Protein AF-A0A5S3Y0D6-F1 (afdb_monomer)

Radius of gyration: 19.17 Å; Cα contacts (8 Å, |Δi|>4): 127; chains: 1; bounding box: 37×31×52 Å

Foldseek 3Di:
DPQWPPKDKDKDWDWDAPDDPVPDDPQRIWIKIKMKIAKTFGDDDDPVVVVVVCVVVCVVPVPDDPDDPPVVVNPTGIDGMDMDMDTDDD

Sequence (90 aa):
TSTIKDSKASIGYQLQWNGAPYAVNMQSFAGEVTWELGEGHLAEISDQGARVFSLLSLDSLVRKLKLDFRDVFSKGFFYNKMQGSVQLEK

Secondary structure (DSSP, 8-state):
--SEES--EEEEEEEE-SS-TTS--TTS-EEEEEEEE-SEEE----HHHHHHHHHHHHTTTTTS--S-GGGTGGG-EEES-EEEEEEE--

Mean predicted aligned error: 11.84 Å

InterPro domains:
  IPR011836 YhdP [PTHR38690] (2-89)
  IPR025263 YhdP, central domain [PF13116] (1-89)

Organism: NCBI:txid151081

pLDDT: mean 76.62, std 17.17, range [47.16, 97.25]

Solvent-accessible surface area (backbone atoms only — not comparable to full-atom values): 5520 Å² total; per-residue (Å²): 129,77,44,68,42,83,46,56,76,48,77,49,75,48,78,47,50,65,72,55,98,85,48,81,31,77,89,53,36,33,38,44,38,37,40,38,31,42,46,28,32,35,47,79,66,58,78,73,64,48,51,59,57,45,56,67,58,35,78,81,47,71,91,75,70,97,63,81,68,74,74,67,67,78,76,39,53,74,46,67,66,48,73,54,75,45,81,43,74,117

Structure (mmCIF, N/CA/C/O backbone):
data_AF-A0A5S3Y0D6-F1
#
_entry.id   AF-A0A5S3Y0D6-F1
#
loop_
_atom_site.group_PDB
_atom_site.id
_atom_site.type_symbol
_atom_site.label_atom_id
_atom_site.label_alt_id
_atom_site.label_comp_id
_atom_site.label_asym_id
_atom_site.label_entity_id
_atom_site.label_seq_id
_atom_site.pdbx_PDB_ins_code
_atom_site.Cartn_x
_atom_site.Cartn_y
_atom_site.Cartn_z
_atom_site.occupancy
_atom_site.B_iso_or_equiv
_atom_site.auth_s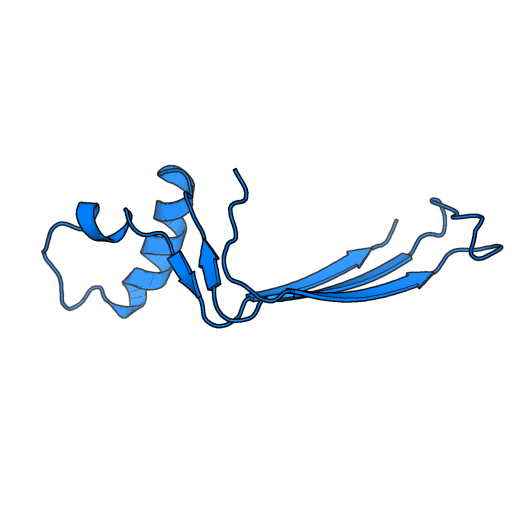eq_id
_atom_site.auth_comp_id
_atom_site.auth_asym_id
_atom_site.auth_atom_id
_atom_site.pdbx_PDB_model_num
ATOM 1 N N . THR A 1 1 ? 2.680 -9.886 13.001 1.00 47.16 1 THR A N 1
ATOM 2 C CA . THR A 1 1 ? 1.204 -9.876 12.918 1.00 47.16 1 THR A CA 1
ATOM 3 C C . THR A 1 1 ? 0.817 -8.973 11.762 1.00 47.16 1 THR A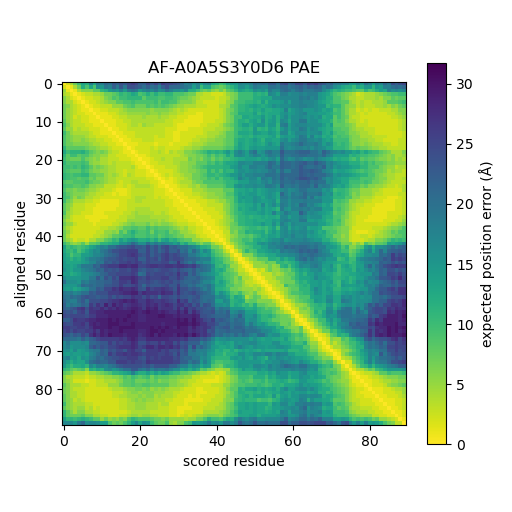 C 1
ATOM 5 O O . THR A 1 1 ? 1.440 -7.933 11.612 1.00 47.16 1 THR A O 1
ATOM 8 N N . SER A 1 2 ? -0.096 -9.385 10.872 1.00 55.38 2 SER A N 1
ATOM 9 C CA . SER A 1 2 ? -0.543 -8.501 9.778 1.00 55.38 2 SER A CA 1
ATOM 10 C C . SER A 1 2 ? -1.332 -7.342 10.378 1.00 55.38 2 SER A C 1
ATOM 12 O O . SER A 1 2 ? -2.364 -7.579 11.007 1.00 55.38 2 SER A O 1
ATOM 14 N N . THR A 1 3 ? -0.830 -6.119 10.210 1.00 73.62 3 THR A N 1
ATOM 15 C CA . THR A 1 3 ? -1.422 -4.902 10.779 1.00 73.62 3 THR A CA 1
ATOM 16 C C . THR A 1 3 ? -2.745 -4.544 10.109 1.00 73.62 3 THR A C 1
ATOM 18 O O . THR A 1 3 ? -3.520 -3.814 10.700 1.00 73.62 3 THR A O 1
ATOM 21 N N . ILE A 1 4 ? -3.047 -5.069 8.916 1.00 82.56 4 ILE A N 1
ATOM 22 C CA . ILE A 1 4 ? -4.297 -4.811 8.186 1.00 82.56 4 ILE A CA 1
ATOM 23 C C . ILE A 1 4 ? -5.106 -6.107 8.080 1.00 82.56 4 ILE A C 1
ATOM 25 O O . ILE A 1 4 ? -4.559 -7.153 7.710 1.00 82.56 4 ILE A O 1
ATOM 29 N N . LYS A 1 5 ? -6.400 -6.033 8.405 1.00 83.06 5 LYS A N 1
ATOM 30 C CA . LYS A 1 5 ? -7.352 -7.149 8.369 1.00 83.06 5 LYS A CA 1
ATOM 31 C C . LYS A 1 5 ? -8.683 -6.735 7.746 1.00 83.06 5 LYS A C 1
ATOM 33 O O . LYS A 1 5 ? -9.043 -5.558 7.746 1.00 83.06 5 LYS A O 1
ATOM 38 N N . ASP A 1 6 ? -9.383 -7.735 7.215 1.00 85.81 6 ASP A N 1
ATOM 39 C CA . ASP A 1 6 ? -10.728 -7.644 6.633 1.00 85.81 6 ASP A CA 1
ATOM 40 C C . ASP A 1 6 ? -10.900 -6.579 5.542 1.00 85.81 6 ASP A C 1
ATOM 42 O O . ASP A 1 6 ? -12.014 -6.140 5.289 1.00 85.81 6 ASP A O 1
ATOM 46 N N . SER A 1 7 ? -9.809 -6.204 4.864 1.00 89.69 7 SER A N 1
ATOM 47 C CA . SER A 1 7 ? -9.827 -5.242 3.763 1.00 89.69 7 SER A CA 1
ATOM 48 C C . SER A 1 7 ? -9.548 -5.894 2.421 1.00 89.69 7 SER A C 1
ATOM 50 O O . SER A 1 7 ? -8.616 -6.689 2.272 1.00 89.69 7 SER A O 1
ATOM 52 N N . LYS A 1 8 ? -10.349 -5.524 1.418 1.00 91.75 8 LYS A N 1
ATOM 53 C CA . LYS A 1 8 ? -10.084 -5.861 0.018 1.00 91.75 8 LYS A CA 1
ATOM 54 C C . LYS A 1 8 ? -8.986 -4.951 -0.515 1.00 91.75 8 LYS A C 1
ATOM 56 O O . LYS A 1 8 ? -9.150 -3.736 -0.508 1.00 91.75 8 LYS A O 1
ATOM 61 N N . ALA A 1 9 ? -7.916 -5.547 -1.027 1.00 93.31 9 ALA A N 1
ATOM 62 C CA . ALA A 1 9 ? -6.814 -4.823 -1.642 1.00 93.31 9 ALA A CA 1
ATOM 63 C C . ALA A 1 9 ? -6.887 -4.895 -3.172 1.00 93.31 9 ALA A C 1
ATOM 65 O O . ALA A 1 9 ? -7.040 -5.975 -3.740 1.00 93.31 9 ALA A O 1
ATOM 66 N N . SER A 1 10 ? -6.739 -3.746 -3.824 1.00 95.81 10 SER A N 1
ATOM 67 C CA . SER A 1 10 ? -6.496 -3.610 -5.260 1.00 95.81 10 SER A CA 1
ATOM 68 C C . SER A 1 10 ? -5.150 -2.928 -5.456 1.00 95.81 10 SER A C 1
ATOM 70 O O . SER A 1 10 ? -4.883 -1.902 -4.836 1.00 95.81 10 SER A O 1
ATOM 72 N N . ILE A 1 11 ? -4.290 -3.502 -6.294 1.00 95.81 11 ILE A N 1
ATOM 73 C CA . ILE A 1 11 ? -2.948 -2.976 -6.560 1.00 95.81 11 ILE A CA 1
ATOM 74 C C . ILE A 1 11 ? -2.792 -2.843 -8.071 1.00 95.81 11 ILE A C 1
ATOM 76 O O . ILE A 1 11 ? -2.957 -3.821 -8.800 1.00 95.81 11 ILE A O 1
ATOM 80 N N . GLY A 1 12 ? -2.491 -1.631 -8.526 1.00 96.75 12 GLY A N 1
ATOM 81 C CA . GLY A 1 12 ? -2.122 -1.322 -9.900 1.00 96.75 12 GLY A CA 1
ATOM 82 C C . GLY A 1 12 ? -0.620 -1.085 -9.993 1.00 96.75 12 GLY A C 1
ATOM 83 O O . GLY A 1 12 ? -0.016 -0.508 -9.093 1.00 96.75 12 GLY A O 1
ATOM 84 N N . TYR A 1 13 ? 0.002 -1.535 -11.076 1.00 95.12 13 TYR A N 1
ATOM 85 C CA . TYR A 1 13 ? 1.417 -1.290 -11.319 1.00 95.12 13 TYR A CA 1
ATOM 86 C C . TYR A 1 13 ? 1.661 -1.052 -12.802 1.00 95.12 13 TYR A C 1
ATOM 88 O O . TYR A 1 13 ? 1.127 -1.754 -13.660 1.00 95.12 13 TYR A O 1
ATOM 96 N N . GLN A 1 14 ? 2.505 -0.073 -13.094 1.00 94.75 14 GLN A N 1
ATOM 97 C CA . GLN A 1 14 ? 3.016 0.193 -14.425 1.00 94.75 14 GLN A CA 1
ATOM 98 C C . GLN A 1 14 ? 4.528 0.289 -14.318 1.00 94.75 14 GLN A C 1
ATOM 100 O O . GLN A 1 14 ? 5.058 1.249 -13.771 1.00 94.75 14 GLN A O 1
ATOM 105 N N . LEU A 1 15 ? 5.215 -0.744 -14.797 1.00 94.06 15 LEU A N 1
ATOM 106 C CA . LEU A 1 15 ? 6.657 -0.899 -14.645 1.00 94.06 15 LEU A CA 1
ATOM 107 C C . LEU A 1 15 ? 7.321 -0.920 -16.018 1.00 94.06 15 LEU A C 1
ATOM 109 O O . LEU A 1 15 ? 6.793 -1.518 -16.957 1.00 94.06 15 LEU A O 1
ATOM 113 N N . GLN A 1 16 ? 8.490 -0.300 -16.117 1.00 93.06 16 GLN A N 1
ATOM 114 C CA . GLN A 1 16 ? 9.299 -0.266 -17.326 1.00 93.06 16 GLN A CA 1
ATOM 115 C C . GLN A 1 16 ? 10.778 -0.476 -17.003 1.00 93.06 16 GLN A C 1
ATOM 117 O O . GLN A 1 16 ? 11.283 -0.039 -15.970 1.00 93.06 16 GLN A O 1
ATOM 122 N N . TRP A 1 17 ? 11.472 -1.160 -17.906 1.00 95.31 17 TRP A N 1
ATOM 123 C CA . TRP A 1 17 ? 12.924 -1.300 -17.905 1.00 95.31 17 TRP A CA 1
ATOM 124 C C . TRP A 1 17 ? 13.405 -1.605 -19.323 1.00 95.31 17 TRP A C 1
ATOM 126 O O . TRP A 1 17 ? 12.648 -2.064 -20.180 1.00 95.31 17 TRP A O 1
ATOM 136 N N . ASN A 1 18 ? 14.691 -1.372 -19.562 1.00 94.31 18 ASN A N 1
ATOM 137 C CA . ASN A 1 18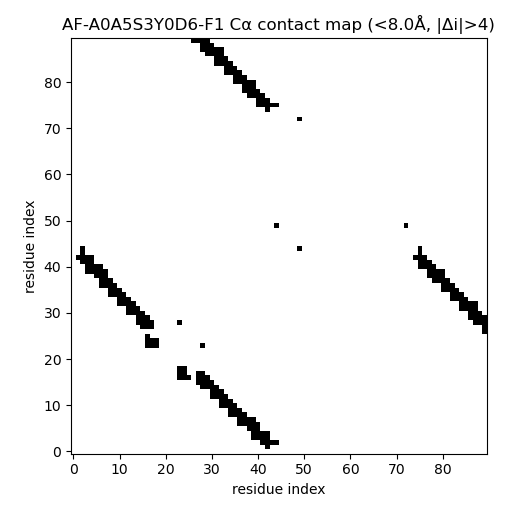 ? 15.335 -1.667 -20.830 1.00 94.31 18 ASN A CA 1
ATOM 138 C C . ASN A 1 18 ? 15.629 -3.164 -20.948 1.00 94.31 18 ASN A C 1
ATOM 140 O O . ASN A 1 18 ? 16.286 -3.748 -20.083 1.00 94.31 18 ASN A O 1
ATOM 144 N N . GLY A 1 19 ? 15.212 -3.760 -22.063 1.00 92.88 19 GLY A N 1
ATOM 145 C CA . GLY A 1 19 ? 15.459 -5.162 -22.383 1.00 92.88 19 GLY A CA 1
ATOM 146 C C . GLY A 1 19 ? 14.183 -5.994 -22.397 1.00 92.88 19 GLY A C 1
ATOM 147 O O . GLY A 1 19 ? 13.080 -5.481 -22.571 1.00 92.88 19 GLY A O 1
ATOM 148 N N . ALA A 1 20 ? 14.341 -7.308 -22.270 1.00 92.94 20 ALA A N 1
ATOM 149 C CA . ALA A 1 20 ? 13.212 -8.225 -22.322 1.00 92.94 20 ALA A CA 1
ATOM 150 C C . ALA A 1 20 ? 12.373 -8.180 -21.025 1.00 92.94 20 ALA A C 1
ATOM 152 O O . ALA A 1 20 ? 12.937 -7.968 -19.948 1.00 92.94 20 ALA A O 1
ATOM 153 N N . PRO A 1 21 ? 11.058 -8.482 -21.068 1.00 87.81 21 PRO A N 1
AT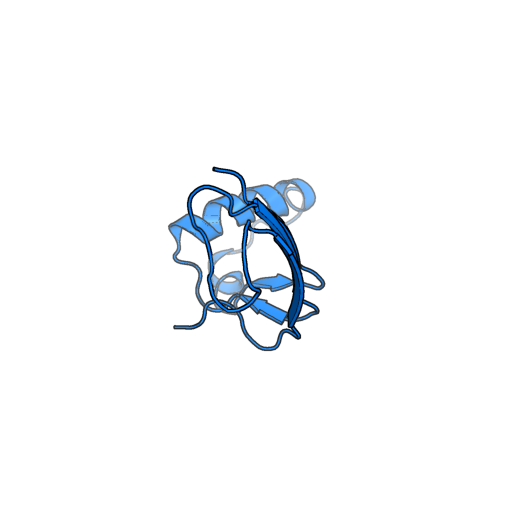OM 154 C CA . PRO A 1 21 ? 10.190 -8.468 -19.883 1.00 87.81 21 PRO A CA 1
ATOM 155 C C . PRO A 1 21 ? 10.558 -9.462 -18.762 1.00 87.81 21 PRO A C 1
ATOM 157 O O . PRO A 1 21 ? 10.036 -9.404 -17.657 1.00 87.81 21 PRO A O 1
ATOM 160 N N . TYR A 1 22 ? 11.439 -10.419 -19.022 1.00 90.81 22 TYR A N 1
ATOM 161 C CA . TYR A 1 22 ? 11.963 -11.325 -17.994 1.00 90.81 22 TYR A CA 1
ATOM 162 C C . TYR A 1 22 ? 13.361 -10.911 -17.508 1.00 90.81 22 TYR A C 1
ATOM 164 O O . TYR A 1 22 ? 13.855 -11.431 -16.512 1.00 90.81 22 TYR A O 1
ATOM 172 N N . ALA A 1 23 ? 14.010 -9.980 -18.208 1.00 92.00 23 ALA A N 1
ATOM 173 C CA . ALA A 1 23 ? 15.351 -9.492 -17.922 1.00 92.00 23 ALA A CA 1
ATOM 174 C C . ALA A 1 23 ? 15.263 -8.125 -17.233 1.00 92.00 23 ALA A C 1
ATOM 176 O O . ALA A 1 23 ? 15.570 -7.092 -17.827 1.00 92.00 23 ALA A O 1
ATOM 177 N N . VAL A 1 24 ? 14.795 -8.123 -15.984 1.00 88.19 24 VAL A N 1
ATOM 178 C CA . VAL A 1 24 ? 14.593 -6.887 -15.222 1.00 88.19 24 VAL A CA 1
ATOM 179 C C . VAL A 1 24 ? 15.926 -6.155 -15.042 1.00 88.19 24 VAL A C 1
ATOM 181 O O . VAL A 1 24 ? 16.870 -6.684 -14.454 1.00 88.19 24 VAL A O 1
ATOM 184 N N . ASN A 1 25 ? 15.997 -4.921 -15.539 1.00 90.44 25 ASN A N 1
ATOM 185 C CA . ASN A 1 25 ? 17.187 -4.081 -15.465 1.00 90.44 25 ASN A CA 1
ATOM 186 C C . ASN A 1 25 ? 17.006 -2.999 -14.393 1.00 90.44 25 ASN A C 1
ATOM 188 O O . ASN A 1 25 ? 16.321 -2.004 -14.625 1.00 90.44 25 ASN A O 1
ATOM 192 N N . MET A 1 26 ? 17.660 -3.182 -13.241 1.00 89.31 26 MET A N 1
ATOM 193 C CA . MET A 1 26 ? 17.589 -2.268 -12.089 1.00 89.31 26 MET A CA 1
ATOM 194 C C . MET A 1 26 ? 18.114 -0.860 -12.387 1.00 89.31 26 MET A C 1
ATOM 196 O O . MET A 1 26 ? 17.737 0.088 -11.712 1.00 89.31 26 MET A O 1
ATOM 200 N N . GLN A 1 27 ? 19.009 -0.694 -13.364 1.00 90.25 27 GLN A N 1
ATOM 201 C CA . GLN A 1 27 ? 19.554 0.611 -13.736 1.00 90.25 27 GLN A CA 1
ATOM 202 C C . GLN A 1 27 ? 18.539 1.472 -14.491 1.00 90.25 27 GLN A C 1
ATOM 204 O O . GLN A 1 27 ? 18.600 2.689 -14.382 1.00 90.25 27 GLN A O 1
ATOM 209 N N . SER A 1 28 ? 17.633 0.846 -15.239 1.00 91.94 28 SER A N 1
ATOM 210 C CA . SER A 1 28 ? 16.578 1.509 -16.019 1.00 91.94 28 SER A CA 1
ATOM 211 C C . SER A 1 28 ? 15.177 1.314 -15.441 1.00 91.94 28 SER A C 1
ATOM 213 O O . SER A 1 28 ? 14.197 1.654 -16.097 1.00 91.94 28 SER A O 1
ATOM 215 N N . PHE A 1 29 ? 15.077 0.682 -14.273 1.00 93.31 29 PHE A N 1
ATOM 216 C CA . PHE A 1 29 ? 13.798 0.340 -13.682 1.00 93.31 29 PHE A CA 1
ATOM 217 C C . PHE A 1 29 ? 13.098 1.611 -13.220 1.00 93.31 29 PHE A C 1
ATOM 219 O O . PHE A 1 29 ? 13.615 2.341 -12.376 1.00 93.31 29 PHE A O 1
ATOM 226 N N . ALA A 1 30 ? 11.927 1.854 -13.787 1.00 94.19 30 ALA A N 1
ATOM 227 C CA . ALA A 1 30 ? 11.071 2.954 -13.403 1.00 94.19 30 ALA A CA 1
ATOM 228 C C . ALA A 1 30 ? 9.610 2.522 -13.470 1.00 94.19 30 ALA A C 1
ATOM 230 O O . ALA A 1 30 ? 9.268 1.529 -14.119 1.00 94.19 30 ALA A O 1
ATOM 231 N N . GLY A 1 31 ? 8.737 3.268 -12.815 1.00 94.69 31 GLY A N 1
ATOM 232 C CA . GLY A 1 31 ? 7.316 2.990 -12.877 1.00 94.69 31 GLY A CA 1
ATOM 233 C C . GLY A 1 31 ? 6.513 3.650 -11.780 1.00 94.69 31 GLY A C 1
ATOM 234 O O . GLY A 1 31 ? 7.025 4.424 -10.980 1.00 94.69 31 GLY A O 1
ATOM 235 N N . GLU A 1 32 ? 5.245 3.285 -11.735 1.00 96.69 32 GLU A N 1
ATOM 236 C CA . GLU A 1 32 ? 4.316 3.704 -10.702 1.00 96.69 32 GLU A CA 1
ATOM 237 C C . GLU A 1 32 ? 3.616 2.476 -10.132 1.00 96.69 32 GLU A C 1
ATOM 239 O O . GLU A 1 32 ? 3.237 1.549 -10.857 1.00 96.69 32 GLU A O 1
ATOM 244 N N . VAL A 1 33 ? 3.440 2.472 -8.816 1.00 96.50 33 VAL A N 1
ATOM 245 C CA . VAL A 1 33 ? 2.606 1.499 -8.118 1.00 96.50 33 VAL A CA 1
ATOM 246 C C . VAL A 1 33 ? 1.530 2.259 -7.371 1.00 96.50 33 VAL A C 1
ATOM 248 O O . VAL A 1 33 ? 1.831 3.137 -6.568 1.00 96.50 33 VAL A O 1
ATOM 251 N N . THR A 1 34 ? 0.278 1.894 -7.611 1.00 97.25 34 THR A N 1
ATOM 252 C CA . THR A 1 34 ? -0.885 2.421 -6.903 1.00 97.25 34 THR A CA 1
ATOM 253 C C . THR A 1 34 ? -1.544 1.307 -6.111 1.00 97.25 34 THR A C 1
ATOM 255 O O . THR A 1 34 ? -1.543 0.139 -6.505 1.00 97.25 34 THR A O 1
ATOM 258 N N . TRP A 1 35 ? -2.117 1.650 -4.968 1.00 95.25 35 TRP A N 1
ATOM 259 C CA . TRP A 1 35 ? -2.893 0.704 -4.183 1.00 95.25 35 TRP A CA 1
ATOM 260 C C . TRP A 1 35 ? -4.133 1.360 -3.602 1.00 95.25 35 TRP A C 1
ATOM 262 O O . TRP A 1 35 ? -4.142 2.540 -3.250 1.00 95.25 35 TRP A O 1
ATOM 272 N N . GLU A 1 36 ? -5.172 0.549 -3.469 1.00 95.50 36 GLU A N 1
ATOM 273 C CA . GLU A 1 36 ? -6.425 0.881 -2.818 1.00 95.50 36 GLU A CA 1
ATOM 274 C C . GLU A 1 36 ? -6.823 -0.267 -1.890 1.00 95.50 36 GLU A C 1
ATOM 276 O O . GLU A 1 36 ? -6.842 -1.434 -2.275 1.00 95.50 36 GLU A O 1
ATOM 281 N N . LEU A 1 37 ? -7.144 0.079 -0.653 1.00 93.38 37 LEU A N 1
ATOM 282 C CA . LEU A 1 37 ? -7.694 -0.801 0.362 1.00 93.38 37 LEU A CA 1
ATOM 283 C C . LEU A 1 37 ? -9.119 -0.327 0.641 1.00 93.38 37 LEU A C 1
ATOM 285 O O . LEU A 1 37 ? -9.317 0.839 0.991 1.00 93.38 37 LEU A O 1
ATOM 289 N N . GLY A 1 38 ? -10.097 -1.211 0.466 1.00 91.81 38 GLY A N 1
ATOM 290 C CA . GLY A 1 38 ? -11.489 -0.961 0.843 1.00 91.81 38 GLY A CA 1
ATOM 291 C C . GLY A 1 38 ? -11.693 -1.026 2.357 1.00 91.81 38 GLY A C 1
ATOM 292 O O . GLY A 1 38 ? -10.730 -1.058 3.120 1.00 91.81 38 GLY A O 1
ATOM 293 N N . GLU A 1 39 ? -12.947 -1.090 2.794 1.00 89.56 39 GLU A N 1
ATOM 294 C CA . GLU A 1 39 ? -13.301 -1.153 4.217 1.00 89.56 39 GLU A CA 1
ATOM 295 C C . GLU A 1 39 ? -12.522 -2.242 4.955 1.00 89.56 39 GLU A C 1
ATOM 297 O O . GLU A 1 39 ? -12.408 -3.358 4.459 1.00 89.56 39 GLU A O 1
ATOM 302 N N . GLY A 1 40 ? -11.983 -1.918 6.127 1.00 87.88 40 GLY A N 1
ATOM 303 C CA . GLY A 1 40 ? -11.267 -2.873 6.962 1.00 87.88 40 GLY A CA 1
ATOM 304 C C . GLY A 1 40 ? -10.784 -2.247 8.259 1.00 87.88 40 GLY A C 1
ATOM 305 O O . GLY A 1 40 ? -11.226 -1.165 8.654 1.00 87.88 40 GLY A O 1
ATOM 306 N N . HIS A 1 41 ? -9.875 -2.934 8.946 1.00 80.06 41 HIS A N 1
ATOM 307 C CA . HIS A 1 41 ? -9.349 -2.442 10.213 1.00 80.06 41 HIS A CA 1
ATOM 308 C C . HIS A 1 41 ? -7.853 -2.695 10.372 1.00 80.06 41 HIS A C 1
ATOM 310 O O . HIS A 1 41 ? -7.304 -3.693 9.896 1.00 80.06 41 HIS A O 1
ATOM 316 N N . LEU A 1 42 ? -7.188 -1.761 11.052 1.00 76.56 42 LEU A N 1
ATOM 317 C CA . LEU A 1 42 ? -5.817 -1.924 11.496 1.00 76.56 42 LEU A CA 1
ATOM 318 C C . LEU A 1 42 ? -5.808 -2.584 12.876 1.00 76.56 42 LEU A C 1
ATOM 320 O O . LEU A 1 42 ? -6.274 -1.994 13.854 1.00 76.56 42 LEU A O 1
ATOM 324 N N . ALA A 1 43 ? -5.301 -3.811 12.948 1.00 69.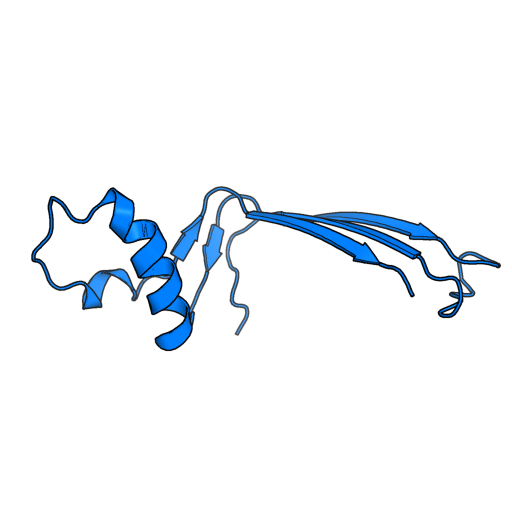31 43 ALA A N 1
ATOM 325 C CA . ALA A 1 43 ? -5.134 -4.551 14.191 1.00 69.31 43 ALA A CA 1
ATOM 326 C C . ALA A 1 43 ? -3.746 -4.254 14.779 1.00 69.31 43 ALA A C 1
ATOM 328 O O . ALA A 1 43 ? -2.743 -4.452 14.099 1.00 69.31 43 ALA A O 1
ATOM 329 N N . GLU A 1 44 ? -3.710 -3.800 16.036 1.00 61.00 44 GLU A N 1
ATOM 330 C CA . GLU A 1 44 ? -2.490 -3.534 16.818 1.00 61.00 44 GLU A CA 1
ATOM 331 C C . GLU A 1 44 ? -1.501 -2.552 16.160 1.00 61.00 44 GLU A C 1
ATOM 333 O O . GLU A 1 44 ? -0.481 -2.930 15.585 1.00 61.00 44 GLU A O 1
ATOM 338 N N . ILE A 1 45 ? -1.762 -1.252 16.320 1.00 56.56 45 ILE A N 1
ATOM 339 C CA . ILE A 1 45 ? -0.708 -0.234 16.229 1.00 56.56 45 ILE A CA 1
ATOM 340 C C . ILE A 1 45 ? -0.135 -0.067 17.639 1.00 56.56 45 ILE A C 1
ATOM 342 O O . ILE A 1 45 ? -0.895 0.109 18.588 1.00 56.56 45 ILE A O 1
ATOM 346 N N . SER A 1 46 ? 1.191 -0.129 17.787 1.00 55.91 46 SER A N 1
ATOM 347 C CA . SER A 1 46 ? 1.851 0.127 19.073 1.00 55.91 46 SER A CA 1
ATOM 348 C C . SER A 1 46 ? 1.450 1.499 19.636 1.00 55.91 46 SER A C 1
ATOM 350 O O . SER A 1 46 ? 1.230 2.451 18.882 1.00 55.91 46 SER A O 1
ATOM 352 N N . ASP A 1 47 ? 1.395 1.628 20.965 1.00 56.22 47 ASP A N 1
ATOM 353 C CA . ASP A 1 47 ? 0.894 2.818 21.679 1.00 56.22 47 ASP A CA 1
ATOM 354 C C . ASP A 1 47 ? 1.475 4.166 21.203 1.00 56.22 47 ASP A C 1
ATOM 356 O O . ASP A 1 47 ? 0.858 5.221 21.376 1.00 56.22 47 ASP A O 1
ATOM 360 N N . GLN A 1 48 ? 2.672 4.155 20.606 1.00 60.16 48 GLN A N 1
ATOM 361 C CA . GLN A 1 48 ? 3.349 5.349 20.100 1.00 60.16 48 GLN A CA 1
ATOM 362 C C . GLN A 1 48 ? 2.784 5.836 18.754 1.00 60.16 48 GLN A C 1
ATOM 364 O O . GLN A 1 48 ? 2.558 7.035 18.597 1.00 60.16 48 GLN A O 1
ATOM 369 N N . GLY A 1 49 ? 2.504 4.932 17.806 1.00 58.00 49 GLY A N 1
ATOM 370 C CA . GLY A 1 49 ? 1.943 5.287 16.496 1.00 58.00 49 GLY A CA 1
ATOM 371 C C . GLY A 1 49 ? 0.472 5.699 16.583 1.00 58.00 49 GLY A C 1
ATOM 372 O O . GLY A 1 49 ? 0.050 6.661 15.944 1.00 58.00 49 GLY A O 1
ATOM 373 N N . ALA A 1 50 ? -0.294 5.041 17.457 1.00 60.38 50 ALA A N 1
ATOM 374 C CA . ALA A 1 50 ? -1.711 5.332 17.674 1.00 60.38 50 ALA A CA 1
ATOM 375 C C . ALA A 1 50 ? -1.951 6.754 18.227 1.00 60.38 50 ALA A C 1
ATOM 377 O O . ALA A 1 50 ? -2.979 7.371 17.946 1.00 60.38 50 ALA A O 1
ATOM 378 N N . ARG A 1 51 ? -0.986 7.315 18.972 1.00 62.00 51 ARG A N 1
ATOM 379 C CA . ARG A 1 51 ? -1.085 8.647 19.591 1.00 62.00 51 ARG A CA 1
ATOM 380 C C . ARG A 1 51 ? -1.096 9.791 18.577 1.00 62.00 51 ARG A C 1
ATOM 382 O O . ARG A 1 51 ? -1.837 10.751 18.766 1.00 62.00 51 ARG A O 1
ATOM 389 N N . VAL A 1 52 ? -0.305 9.693 17.508 1.00 62.19 52 VAL A N 1
ATOM 390 C CA . VAL A 1 52 ? -0.232 10.738 16.470 1.00 62.19 52 VAL A CA 1
ATOM 391 C C . VAL A 1 52 ? -1.531 10.781 15.663 1.00 62.19 52 VAL A C 1
ATOM 393 O O . VAL A 1 52 ? -2.105 11.852 15.484 1.00 62.19 52 VAL A O 1
ATOM 396 N N . PHE A 1 53 ? -2.058 9.621 15.260 1.00 59.78 53 PHE A N 1
ATOM 397 C CA . PHE A 1 53 ? -3.343 9.540 14.555 1.00 59.78 53 PHE A CA 1
ATOM 398 C C . PHE A 1 53 ? -4.536 9.933 15.442 1.00 59.78 53 PHE A C 1
ATOM 400 O O . PHE A 1 53 ? -5.477 10.556 14.954 1.00 59.78 53 PHE A O 1
ATOM 407 N N . SER A 1 54 ? -4.473 9.650 16.750 1.00 59.28 54 SER A N 1
ATOM 408 C CA . SER A 1 54 ? -5.461 10.129 17.724 1.00 59.28 54 SER A CA 1
ATOM 409 C C . SER A 1 54 ? -5.564 11.655 17.708 1.00 59.28 54 SER A C 1
ATOM 411 O O . SER A 1 54 ? -6.656 12.174 17.503 1.00 59.28 54 SER A O 1
ATOM 413 N N . LEU A 1 55 ? -4.447 12.386 17.796 1.00 60.62 55 LEU A N 1
ATOM 414 C CA . LEU A 1 55 ? -4.454 13.856 17.748 1.00 60.62 55 LEU A CA 1
ATOM 415 C C . LEU A 1 55 ? -5.061 14.410 16.446 1.00 60.62 55 LEU A C 1
ATOM 417 O O . LEU A 1 55 ? -5.841 15.357 16.505 1.00 60.62 55 LEU A O 1
ATOM 421 N N . LEU A 1 56 ? -4.783 13.780 15.298 1.00 59.25 56 LEU A N 1
ATOM 422 C CA . LEU A 1 56 ? -5.373 14.167 14.008 1.00 59.25 56 LEU A CA 1
ATOM 423 C C . LEU A 1 56 ? -6.898 13.946 13.965 1.00 59.25 56 LEU A C 1
ATOM 425 O O . LEU A 1 56 ? -7.623 14.769 13.414 1.00 59.25 56 LEU A O 1
ATOM 429 N N . SER A 1 57 ? -7.403 12.863 14.571 1.00 56.88 57 SER A N 1
ATOM 430 C CA . SER A 1 57 ? -8.850 12.594 14.677 1.00 56.88 57 SER A CA 1
ATOM 431 C C . SER A 1 57 ? -9.556 13.457 15.735 1.00 56.88 57 SER A C 1
ATOM 433 O O . SER A 1 57 ? -10.738 13.785 15.605 1.00 56.88 57 SER A O 1
ATOM 435 N N . LEU A 1 58 ? -8.826 13.846 16.787 1.00 54.62 58 LEU A N 1
ATOM 436 C CA . LEU A 1 58 ? -9.339 14.591 17.933 1.00 54.62 58 LEU A CA 1
ATOM 437 C C . LEU A 1 58 ? -9.554 16.075 17.634 1.00 54.62 58 LEU A C 1
ATOM 439 O O . LEU A 1 58 ? -10.430 16.665 18.263 1.00 54.62 58 LEU A O 1
ATOM 443 N N . ASP A 1 59 ? -8.864 16.663 16.652 1.00 55.06 59 ASP A N 1
ATOM 444 C CA . ASP A 1 59 ? -9.123 18.050 16.219 1.00 55.06 59 ASP A CA 1
ATOM 445 C C . ASP A 1 59 ? -10.607 18.253 15.833 1.00 55.06 59 ASP A C 1
ATOM 447 O O . ASP A 1 59 ? -11.210 19.300 16.070 1.00 55.06 59 ASP A O 1
ATOM 451 N N . SER A 1 60 ? -11.259 17.176 15.376 1.00 54.50 60 SER A N 1
ATOM 452 C CA . SER A 1 60 ? -12.691 17.140 15.057 1.00 54.50 60 SER A CA 1
ATOM 453 C C . SER A 1 60 ? -13.617 16.864 16.265 1.00 54.50 60 SER A C 1
ATOM 455 O O . SER A 1 60 ? -14.817 17.132 16.189 1.00 54.50 60 SER A O 1
ATOM 457 N N . LEU A 1 61 ? -13.101 16.345 17.391 1.00 58.88 61 LEU A N 1
ATOM 458 C CA . LEU A 1 61 ? -13.877 15.777 18.517 1.00 58.88 61 LEU A CA 1
ATOM 459 C C . LEU A 1 61 ? -13.660 16.460 19.885 1.00 58.88 61 LEU A C 1
ATOM 461 O O . LEU A 1 61 ? -14.430 16.212 20.819 1.00 58.88 61 LEU A O 1
ATOM 465 N N . VAL A 1 62 ? -12.672 17.353 20.018 1.00 55.06 62 VAL A N 1
ATOM 466 C CA . VAL A 1 62 ? -12.243 17.975 21.294 1.00 55.06 62 VAL A CA 1
ATOM 467 C C . VAL A 1 62 ? -13.364 18.678 22.073 1.00 55.06 62 VAL A C 1
ATOM 469 O O . VAL A 1 62 ? -13.274 18.814 23.291 1.00 55.06 62 VAL A O 1
ATOM 472 N N . ARG A 1 63 ? -14.477 19.068 21.440 1.00 54.44 63 ARG A N 1
ATOM 473 C CA . ARG A 1 63 ? -15.551 19.771 22.161 1.00 54.44 63 ARG A CA 1
ATOM 474 C C . ARG A 1 63 ? -16.425 18.905 23.074 1.00 54.44 63 ARG A C 1
ATOM 476 O O . ARG A 1 63 ? -17.243 19.499 23.772 1.00 54.44 63 ARG A O 1
ATOM 483 N N . LYS A 1 64 ? -16.328 17.562 23.086 1.00 53.19 64 LYS A N 1
ATOM 484 C CA . LYS A 1 64 ? -17.356 16.753 23.785 1.00 53.19 64 LYS A CA 1
ATOM 485 C C . LYS A 1 64 ? -16.951 15.640 24.754 1.00 53.19 64 LYS A C 1
ATOM 487 O O . LYS A 1 64 ? -17.869 15.140 25.394 1.00 53.19 64 LYS A O 1
ATOM 492 N N . LEU A 1 65 ? -15.692 15.245 24.964 1.00 55.84 65 LEU A N 1
ATOM 493 C CA . LEU A 1 65 ? -15.442 14.057 25.808 1.00 55.84 65 LEU A CA 1
ATOM 494 C C . LEU A 1 65 ? -14.294 14.208 26.817 1.00 55.84 65 LEU A C 1
ATOM 496 O O . LEU A 1 65 ? -13.126 14.016 26.502 1.00 55.84 65 LEU A O 1
ATOM 500 N N . LYS A 1 66 ? -14.670 14.466 28.078 1.00 53.75 66 LYS A N 1
ATOM 501 C CA . LYS A 1 66 ? -13.932 14.021 29.271 1.00 53.75 66 LYS A CA 1
ATOM 502 C C . LYS A 1 66 ? -14.396 12.605 29.628 1.00 53.75 66 LYS A C 1
ATOM 504 O O . LYS A 1 66 ? -15.125 12.453 30.597 1.00 53.75 66 LYS A O 1
ATOM 509 N N . LEU A 1 67 ? -14.042 11.577 28.865 1.00 53.31 67 LEU A N 1
ATOM 510 C CA . LEU A 1 67 ? -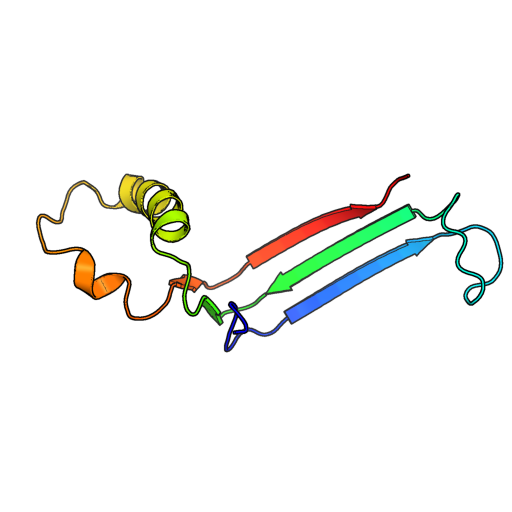14.230 10.193 29.313 1.00 53.31 67 LEU A CA 1
ATOM 511 C C . LEU A 1 67 ? -13.082 9.329 28.789 1.00 53.31 67 LEU A C 1
ATOM 513 O O . LEU A 1 67 ? -12.583 9.545 27.691 1.00 53.31 67 LEU A O 1
ATOM 517 N N . ASP A 1 68 ? -12.636 8.424 29.653 1.00 59.34 68 ASP A N 1
ATOM 518 C CA . ASP A 1 68 ? -11.456 7.565 29.574 1.00 59.34 68 ASP A CA 1
ATOM 519 C C . ASP A 1 68 ? -11.168 6.996 28.168 1.00 59.34 68 ASP A C 1
ATOM 521 O O . ASP A 1 68 ? -11.765 6.014 27.734 1.00 59.34 68 ASP A O 1
ATOM 525 N N . PHE A 1 69 ? -10.222 7.609 27.450 1.00 54.38 69 PHE A N 1
ATOM 526 C CA . PHE A 1 69 ? -9.851 7.208 26.089 1.00 54.38 69 PHE A CA 1
ATOM 527 C C . PHE A 1 69 ? -9.146 5.845 26.020 1.00 54.38 69 PHE A C 1
ATOM 529 O O . PHE A 1 69 ? -8.918 5.350 24.924 1.00 54.38 69 PHE A O 1
ATOM 536 N N . ARG A 1 70 ? -8.806 5.200 27.141 1.00 53.16 70 ARG A N 1
ATOM 537 C CA . ARG A 1 70 ? -8.058 3.932 27.121 1.00 53.16 70 ARG A CA 1
ATOM 538 C C . ARG A 1 70 ? -8.845 2.777 26.487 1.00 53.16 70 ARG A C 1
ATOM 540 O O . ARG A 1 70 ? -8.238 1.938 25.829 1.00 53.16 70 ARG A O 1
ATOM 547 N N . ASP A 1 71 ? -10.174 2.775 26.599 1.00 54.06 71 ASP A N 1
ATOM 548 C CA . ASP A 1 71 ? -11.022 1.662 26.139 1.00 54.06 71 ASP A CA 1
ATOM 549 C C . ASP A 1 71 ? -11.391 1.690 24.645 1.00 54.06 71 ASP A C 1
ATOM 551 O O . ASP A 1 71 ? -11.871 0.689 24.114 1.00 54.06 71 ASP A O 1
ATOM 555 N N . VAL A 1 72 ? -11.159 2.797 23.931 1.00 54.00 72 VAL A N 1
ATOM 556 C CA . VAL A 1 72 ? -11.448 2.881 22.483 1.00 54.00 72 VAL A CA 1
ATOM 557 C C . VAL A 1 72 ? -10.289 2.410 21.602 1.00 54.00 72 VAL A C 1
ATOM 559 O O . VAL A 1 72 ? -10.511 2.060 20.446 1.00 54.00 72 VAL A O 1
ATOM 562 N N . PHE A 1 73 ? -9.064 2.335 22.132 1.00 53.16 73 PHE A N 1
ATOM 563 C CA . PHE A 1 73 ? -7.883 1.903 21.370 1.00 53.16 73 PHE A CA 1
ATOM 564 C C . PHE A 1 73 ? -7.734 0.375 21.274 1.00 53.16 73 PHE A C 1
ATOM 566 O O . PHE A 1 73 ? -6.991 -0.121 20.430 1.00 53.16 73 PHE A O 1
ATOM 573 N N . SER A 1 74 ? -8.461 -0.384 22.097 1.00 50.94 74 SER A N 1
ATOM 574 C CA . SER A 1 74 ? -8.321 -1.842 22.234 1.00 50.94 74 SER A CA 1
ATOM 575 C C . SER A 1 74 ? -9.009 -2.665 21.133 1.00 50.94 74 SER A C 1
ATOM 577 O O . SER A 1 74 ? -8.867 -3.885 21.111 1.00 50.94 74 SER A O 1
ATOM 579 N N . LYS A 1 75 ? -9.738 -2.029 20.201 1.00 55.53 75 LYS A N 1
ATOM 580 C CA . LYS A 1 75 ? -10.524 -2.719 19.154 1.00 55.53 75 LYS A CA 1
ATOM 581 C C . LYS A 1 75 ? -9.964 -2.594 17.730 1.00 55.53 75 LYS A C 1
ATOM 583 O O . LYS A 1 75 ? -10.540 -3.166 16.810 1.00 55.53 75 LYS A O 1
ATOM 588 N N . GLY A 1 76 ? -8.833 -1.910 17.552 1.00 63.44 76 GLY A N 1
ATOM 589 C CA . GLY A 1 76 ? -8.272 -1.611 16.231 1.00 63.44 76 GLY A CA 1
ATOM 590 C C . GLY A 1 76 ? -8.899 -0.373 15.581 1.00 63.44 76 GLY A C 1
ATOM 591 O O . GLY A 1 76 ? -9.944 0.117 16.009 1.00 63.44 76 GLY A O 1
ATOM 592 N N . PHE A 1 77 ? -8.224 0.176 14.568 1.00 73.62 77 PHE A N 1
ATOM 593 C CA . PHE A 1 77 ? -8.672 1.381 13.860 1.00 73.62 77 PHE A CA 1
ATOM 594 C C . PHE A 1 77 ? -9.397 0.997 12.570 1.00 73.62 77 PHE A C 1
ATOM 596 O O . PHE A 1 77 ? -8.781 0.455 11.653 1.00 73.62 77 PHE A O 1
ATOM 603 N N . PHE A 1 78 ? -10.696 1.275 12.498 1.00 77.94 78 PHE A N 1
ATOM 604 C CA . PHE A 1 78 ? -11.513 1.019 11.312 1.00 77.94 78 PHE A CA 1
ATOM 605 C C 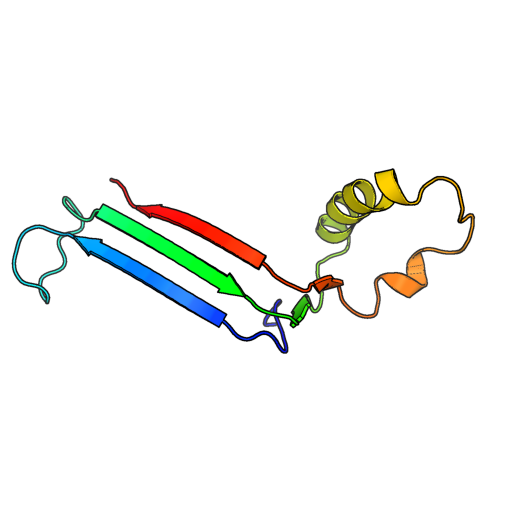. PHE A 1 78 ? -11.342 2.139 10.286 1.00 77.94 78 PHE A C 1
ATOM 607 O O . PHE A 1 78 ? -11.253 3.313 10.643 1.00 77.94 78 PHE A O 1
ATOM 614 N N . TYR A 1 79 ? -11.327 1.783 9.008 1.00 81.75 79 TYR A N 1
ATOM 615 C CA . TYR A 1 79 ? -11.267 2.732 7.903 1.00 81.75 79 TYR A CA 1
ATOM 616 C C . TYR A 1 79 ? -12.162 2.262 6.759 1.00 81.75 79 TYR A C 1
ATOM 618 O O . TYR A 1 79 ? -12.366 1.064 6.572 1.00 81.75 79 TYR A O 1
ATOM 626 N N . ASN A 1 80 ? -12.662 3.214 5.971 1.00 80.81 80 ASN A N 1
ATOM 627 C CA . ASN A 1 80 ? -13.527 2.905 4.830 1.00 80.81 80 ASN A CA 1
ATOM 628 C C . ASN A 1 80 ? -12.741 2.776 3.520 1.00 80.81 80 ASN A C 1
ATOM 630 O O . ASN A 1 80 ? -13.126 2.021 2.633 1.00 80.81 80 ASN A O 1
ATOM 634 N N . LYS A 1 81 ? -11.648 3.535 3.390 1.00 86.06 81 LYS A N 1
ATOM 635 C CA . LYS A 1 81 ? -10.767 3.512 2.224 1.00 86.06 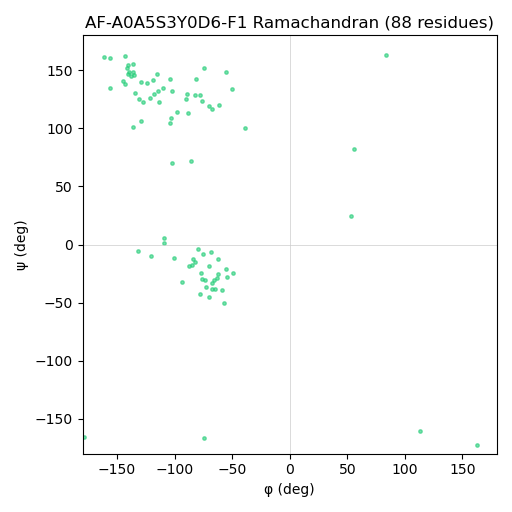81 LYS A CA 1
ATOM 636 C C . LYS A 1 81 ? -9.371 3.997 2.605 1.00 86.06 81 LYS A C 1
ATOM 638 O O . LYS A 1 81 ? -9.243 5.023 3.270 1.00 86.06 81 LYS A O 1
ATOM 643 N N . MET A 1 82 ? -8.337 3.291 2.162 1.00 89.12 82 MET A N 1
ATOM 644 C CA . MET A 1 82 ? -6.960 3.791 2.137 1.00 89.12 82 MET A CA 1
ATOM 645 C C . MET A 1 82 ? -6.418 3.689 0.719 1.00 89.12 82 MET A C 1
ATOM 647 O O . MET A 1 82 ? -6.650 2.698 0.039 1.00 89.12 82 MET A O 1
ATOM 651 N N . GLN A 1 83 ? -5.686 4.700 0.270 1.00 93.81 83 GLN A N 1
ATOM 652 C CA . GLN A 1 83 ? -5.086 4.712 -1.060 1.00 93.81 83 GLN A CA 1
ATOM 653 C C . GLN A 1 83 ? -3.691 5.320 -1.008 1.00 93.81 83 GLN A C 1
ATOM 655 O O . GLN A 1 83 ? -3.399 6.138 -0.133 1.00 93.81 83 GLN A O 1
ATOM 660 N N . GLY A 1 84 ? -2.846 4.937 -1.952 1.00 93.81 84 GLY A N 1
ATOM 661 C CA . GLY A 1 84 ? -1.521 5.515 -2.105 1.00 93.81 84 GLY A CA 1
ATOM 662 C C . GLY A 1 84 ? -0.949 5.248 -3.485 1.00 93.81 84 GLY A C 1
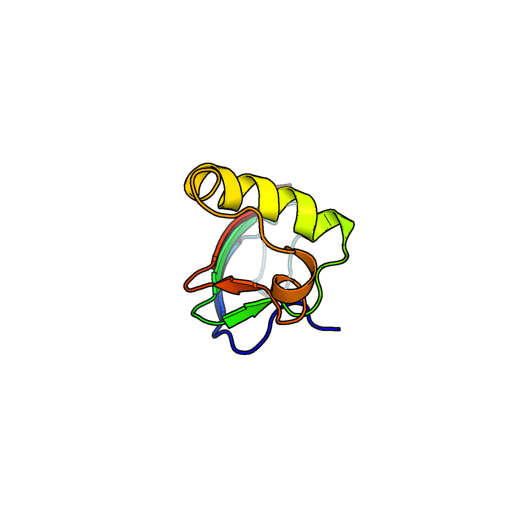ATOM 663 O O . GLY A 1 84 ? -1.411 4.362 -4.205 1.00 93.81 84 GLY A O 1
ATOM 664 N N . SER A 1 85 ? 0.050 6.043 -3.839 1.00 95.62 85 SER A N 1
ATOM 665 C CA . SER A 1 85 ? 0.865 5.850 -5.027 1.00 95.62 85 SER A CA 1
ATOM 666 C C . SER A 1 85 ? 2.334 6.044 -4.675 1.00 95.62 85 SER A C 1
ATOM 668 O O . SER A 1 85 ? 2.682 6.838 -3.797 1.00 95.62 85 SER A O 1
ATOM 670 N N . VAL A 1 86 ? 3.196 5.281 -5.334 1.00 95.81 86 VAL A N 1
ATOM 671 C CA . VAL A 1 86 ? 4.649 5.389 -5.228 1.00 95.81 86 VAL A CA 1
ATOM 672 C C . VAL A 1 86 ? 5.219 5.440 -6.626 1.00 95.81 86 VAL A C 1
ATOM 674 O O . VAL A 1 86 ? 5.000 4.528 -7.427 1.00 95.81 86 VAL A O 1
ATOM 677 N N . GLN A 1 87 ? 5.994 6.491 -6.871 1.00 95.44 87 GLN A N 1
ATOM 678 C CA . GLN A 1 87 ? 6.848 6.572 -8.037 1.00 95.44 87 GLN A CA 1
ATOM 679 C C . GLN A 1 87 ? 8.139 5.804 -7.760 1.00 95.44 87 GLN A C 1
ATOM 681 O O . GLN A 1 87 ? 8.791 5.992 -6.731 1.00 95.44 87 GLN A O 1
ATOM 686 N N . LEU A 1 88 ? 8.487 4.919 -8.679 1.00 91.25 88 LEU A N 1
ATOM 687 C CA . LEU A 1 88 ? 9.724 4.165 -8.687 1.00 91.25 88 LEU A CA 1
ATOM 688 C C . LEU A 1 88 ? 10.620 4.819 -9.731 1.00 91.25 88 LEU A C 1
ATOM 690 O O . LEU A 1 88 ? 10.360 4.724 -10.927 1.00 91.25 88 LEU A O 1
ATOM 694 N N . GLU A 1 89 ? 11.656 5.501 -9.267 1.00 83.38 89 GLU A N 1
ATOM 695 C CA . GLU A 1 89 ? 12.705 6.086 -10.094 1.00 83.38 89 GLU A CA 1
ATOM 696 C C . GLU A 1 89 ? 14.047 5.784 -9.432 1.00 83.38 89 GLU A C 1
ATOM 698 O O . GLU A 1 89 ? 14.126 5.633 -8.209 1.00 83.38 89 GLU A O 1
ATOM 703 N N . LYS A 1 90 ? 15.085 5.632 -10.251 1.00 66.62 90 LYS A N 1
ATOM 704 C CA . LYS A 1 90 ? 16.447 5.419 -9.773 1.00 66.62 90 LYS A CA 1
ATOM 705 C C . LYS A 1 90 ? 17.176 6.740 -9.574 1.00 66.62 90 LYS A C 1
ATOM 707 O O . LYS A 1 90 ? 17.095 7.580 -10.495 1.00 66.62 90 LYS A O 1
#

Nearest PDB structures (foldseek):
  5k1x-assembly1_A-2  TM=2.737E-01  e=4.848E+00  Methanosarcina mazei
  6v8i-assembly1_EA  TM=2.325E-01  e=2.590E+00  Dubowvirus dv80alpha